Protein AF-A0A8W8MPI6-F1 (afdb_monomer)

InterPro domains:
  IPR032190 Niemann-Pick C1, N-terminal [PF16414] (25-106)

Secondary structure (DSSP, 8-state):
-------PPPPP----PPPEE---HHHHHHHHHH-GGG--STT-EES--HHHHHHHHHHTHHHHHHTTT-HHHHHHHHHHHHHHHH-TTGGGT---S-----GGGTTTS--

Mean predicted aligned error: 7.99 Å

Nearest PDB structures (foldseek):
  3gkj-assembly1_A  TM=9.099E-01  e=1.738E-06  Homo sapiens
  5jnx-assembly1_A  TM=9.035E-01  e=1.549E-05  Homo sapiens
  3qnt-assembly1_A  TM=8.821E-01  e=1.381E-04  Homo sapiens
  6w5v-assembly1_A  TM=7.858E-01  e=3.575E-05  Homo sapiens
  6v3h-assembly1_A  TM=8.558E-01  e=9.513E-04  Rattus norvegicus

Organism: Magallana gigas (NCBI:txid29159)

Sequence (111 aa):
MQSLRIHESPTQQFVGRRRRVMEDPVGMDILRTYCPDLVTGNQTKTCCDVNQLHTLQSNMGLPQQFFLRCPSCYNNFLNLYCYLTCGPHQSRFLQSNGTEVTPANKQLSKQ

Radius of gyration: 16.14 Å; Cα contacts (8 Å, |Δi|>4): 81; chains: 1; bounding box: 38×48×31 Å

Structure (mmCIF, N/CA/C/O backbone):
data_AF-A0A8W8MPI6-F1
#
_entry.id   AF-A0A8W8MPI6-F1
#
loop_
_atom_site.group_PDB
_atom_site.id
_atom_site.type_symbol
_atom_site.label_atom_id
_atom_site.label_alt_id
_atom_site.label_comp_id
_atom_site.label_asym_id
_atom_site.label_entity_id
_atom_site.label_seq_id
_atom_site.pdbx_PDB_ins_code
_atom_site.Cartn_x
_atom_site.Cartn_y
_atom_site.Cartn_z
_atom_site.occupancy
_atom_site.B_iso_or_equiv
_atom_site.auth_seq_id
_atom_site.auth_comp_id
_atom_site.auth_asym_id
_atom_site.auth_atom_id
_atom_site.pdbx_PDB_model_num
ATOM 1 N N . MET A 1 1 ? 14.489 24.369 4.850 1.00 34.81 1 MET A N 1
ATOM 2 C CA . MET A 1 1 ? 14.371 23.431 3.714 1.00 34.81 1 MET A CA 1
ATOM 3 C C . MET A 1 1 ? 14.682 22.040 4.240 1.00 34.81 1 MET A C 1
ATOM 5 O O . MET A 1 1 ? 15.841 21.748 4.495 1.00 34.81 1 MET A O 1
ATOM 9 N N . GLN A 1 2 ? 13.664 21.236 4.553 1.00 35.00 2 GLN A N 1
ATOM 10 C CA . GLN A 1 2 ? 13.889 19.859 5.000 1.00 35.00 2 GLN A CA 1
ATOM 11 C C . GLN A 1 2 ? 14.234 19.013 3.774 1.00 35.00 2 GLN A C 1
ATOM 13 O O . GLN A 1 2 ? 13.483 19.000 2.802 1.00 35.00 2 GLN A O 1
ATOM 18 N N . SER A 1 3 ? 15.401 18.372 3.811 1.00 36.53 3 SER A N 1
ATOM 19 C CA . SER A 1 3 ? 15.831 17.406 2.803 1.00 36.53 3 SER A CA 1
ATOM 20 C C . SER A 1 3 ? 14.813 16.268 2.748 1.00 36.53 3 SER A C 1
ATOM 22 O O . SER A 1 3 ? 14.618 15.560 3.740 1.00 36.53 3 SER A O 1
ATOM 24 N N . LEU A 1 4 ? 14.119 16.130 1.618 1.00 38.41 4 LEU A N 1
ATOM 25 C CA . LEU A 1 4 ? 13.206 15.022 1.383 1.00 38.41 4 LEU A CA 1
ATOM 26 C C . LEU A 1 4 ? 14.069 13.762 1.226 1.00 38.41 4 LEU A C 1
ATOM 28 O O . LEU A 1 4 ? 14.702 13.564 0.190 1.00 38.41 4 LEU A O 1
ATOM 32 N N . ARG A 1 5 ? 14.144 12.920 2.264 1.00 43.75 5 ARG A N 1
ATOM 33 C CA . ARG A 1 5 ? 14.707 11.576 2.110 1.00 43.75 5 ARG A CA 1
ATOM 34 C C . ARG A 1 5 ? 13.762 10.792 1.208 1.00 43.75 5 ARG A C 1
ATOM 36 O O . ARG A 1 5 ? 12.669 10.432 1.635 1.00 43.75 5 ARG A O 1
ATOM 43 N N . ILE A 1 6 ? 14.175 10.549 -0.034 1.00 43.53 6 ILE A N 1
ATOM 44 C CA . ILE A 1 6 ? 13.550 9.529 -0.873 1.00 43.53 6 ILE A CA 1
ATOM 45 C C . ILE A 1 6 ? 13.798 8.201 -0.151 1.00 43.53 6 ILE A C 1
ATOM 47 O O . ILE A 1 6 ? 14.917 7.694 -0.143 1.00 43.53 6 ILE A O 1
ATOM 51 N N . HIS A 1 7 ? 12.785 7.679 0.538 1.00 46.34 7 HIS A N 1
ATOM 52 C CA . HIS A 1 7 ? 12.805 6.291 0.974 1.00 46.34 7 HIS A CA 1
ATOM 53 C C . HIS A 1 7 ? 12.667 5.442 -0.289 1.00 46.34 7 HIS A C 1
ATOM 55 O O . HIS A 1 7 ? 11.578 5.328 -0.852 1.00 46.34 7 HIS A O 1
ATOM 61 N N . GLU A 1 8 ? 13.787 4.903 -0.773 1.00 48.28 8 GLU A N 1
ATOM 62 C CA . GLU A 1 8 ? 13.768 3.880 -1.813 1.00 48.28 8 GLU A CA 1
ATOM 63 C C . GLU A 1 8 ? 12.905 2.718 -1.318 1.00 48.28 8 GLU A C 1
ATOM 65 O O . GLU A 1 8 ? 13.185 2.102 -0.287 1.00 48.28 8 GLU A O 1
ATOM 70 N N . SER A 1 9 ? 11.806 2.454 -2.024 1.00 57.97 9 SER A N 1
ATOM 71 C CA . SER A 1 9 ? 11.012 1.259 -1.765 1.00 57.97 9 SER A CA 1
ATOM 72 C C . SER A 1 9 ? 11.825 0.047 -2.223 1.00 57.97 9 SER A C 1
ATOM 74 O O . SER A 1 9 ? 12.349 0.078 -3.338 1.00 57.97 9 SER A O 1
ATOM 76 N N . PRO A 1 10 ? 11.950 -1.012 -1.404 1.00 63.41 10 PRO A N 1
ATOM 77 C CA . PRO A 1 10 ? 12.693 -2.201 -1.798 1.00 63.41 10 PRO A CA 1
ATOM 78 C C . PRO A 1 10 ? 12.127 -2.770 -3.104 1.00 63.41 10 PRO A C 1
ATOM 80 O O . PRO A 1 10 ? 10.908 -2.853 -3.287 1.00 63.41 10 PRO A O 1
ATOM 83 N N . THR A 1 11 ? 13.014 -3.148 -4.027 1.00 61.66 11 THR A N 1
ATOM 84 C CA . THR A 1 11 ? 12.623 -3.744 -5.306 1.00 61.66 11 THR A CA 1
ATOM 85 C C . THR A 1 11 ? 11.814 -5.019 -5.069 1.00 61.66 11 THR A C 1
ATOM 87 O O . THR A 1 11 ? 12.180 -5.882 -4.267 1.00 61.66 11 THR A O 1
ATOM 90 N N . GLN A 1 12 ? 10.671 -5.143 -5.750 1.00 65.19 12 GLN A N 1
ATOM 91 C CA . GLN A 1 12 ? 9.819 -6.321 -5.618 1.00 65.19 12 GLN A CA 1
ATOM 92 C C . GLN A 1 12 ? 10.490 -7.525 -6.278 1.00 65.19 12 GLN A C 1
ATOM 94 O O . GLN A 1 12 ? 10.824 -7.507 -7.462 1.00 65.19 12 GLN A O 1
ATOM 99 N N . GLN A 1 13 ? 10.653 -8.606 -5.518 1.00 66.56 13 GLN A N 1
ATOM 100 C CA . GLN A 1 13 ? 11.185 -9.843 -6.067 1.00 66.56 13 GLN A CA 1
ATOM 101 C C . GLN A 1 13 ? 10.105 -10.553 -6.891 1.00 66.56 13 GLN A C 1
ATOM 103 O O . GLN A 1 13 ? 9.178 -11.155 -6.339 1.00 66.56 13 GLN A O 1
ATOM 108 N N . PHE A 1 14 ? 10.240 -10.494 -8.218 1.00 63.25 14 PHE A N 1
ATOM 109 C CA . PHE A 1 14 ? 9.361 -11.177 -9.167 1.00 63.25 14 PHE A CA 1
ATOM 110 C C . PHE A 1 14 ? 9.552 -12.690 -9.085 1.00 63.25 14 PHE A C 1
ATOM 112 O O . PHE A 1 14 ? 10.328 -13.302 -9.812 1.00 63.25 14 PHE A O 1
ATOM 119 N N . VAL A 1 15 ? 8.809 -13.310 -8.182 1.00 64.81 15 VAL A N 1
ATOM 120 C CA . VAL A 1 15 ? 8.562 -14.745 -8.204 1.00 64.81 15 VAL A CA 1
ATOM 121 C C . VAL A 1 15 ? 7.137 -14.874 -8.717 1.00 64.81 15 VAL A C 1
ATOM 123 O O . VAL A 1 15 ? 6.244 -14.298 -8.100 1.00 64.81 15 VAL A O 1
ATOM 126 N N . GLY A 1 16 ? 6.911 -15.577 -9.831 1.00 66.00 16 GLY A N 1
ATOM 127 C CA . GLY A 1 16 ? 5.583 -15.815 -10.422 1.00 66.00 16 GLY A CA 1
ATOM 128 C C . GLY A 1 16 ? 4.675 -16.663 -9.523 1.00 66.00 16 GLY A C 1
ATOM 129 O O . GLY A 1 16 ? 4.264 -17.764 -9.883 1.00 66.00 16 GLY A O 1
ATOM 130 N N . ARG A 1 17 ? 4.415 -16.192 -8.302 1.00 71.19 17 ARG A N 1
ATOM 131 C CA . ARG A 1 17 ? 3.672 -16.899 -7.269 1.00 71.19 17 ARG A CA 1
ATOM 132 C C . ARG A 1 17 ? 2.187 -16.761 -7.555 1.00 71.19 17 ARG A C 1
ATOM 134 O O . ARG A 1 17 ? 1.692 -15.710 -7.952 1.00 71.19 17 ARG A O 1
ATOM 141 N N . ARG A 1 18 ? 1.458 -17.845 -7.302 1.00 84.44 18 ARG A N 1
ATOM 142 C CA . ARG A 1 18 ? -0.003 -17.808 -7.276 1.00 84.44 18 ARG A CA 1
ATOM 143 C C . ARG A 1 18 ? -0.470 -16.973 -6.085 1.00 84.44 18 ARG A C 1
ATOM 145 O O . ARG A 1 18 ? 0.183 -16.971 -5.041 1.00 84.44 18 ARG A O 1
ATOM 152 N N . ARG A 1 19 ? -1.643 -16.351 -6.233 1.00 92.31 19 ARG A N 1
ATOM 153 C CA . ARG A 1 19 ? -2.401 -15.776 -5.115 1.00 92.31 19 ARG A CA 1
ATOM 154 C C . ARG A 1 19 ? -2.545 -16.793 -3.978 1.00 92.31 19 ARG A C 1
ATOM 156 O O . ARG A 1 19 ? -2.833 -17.965 -4.241 1.00 92.31 19 ARG A O 1
ATOM 163 N N . ARG A 1 20 ? -2.383 -16.349 -2.737 1.00 93.44 20 ARG A N 1
ATOM 164 C CA . ARG A 1 20 ? -2.505 -17.168 -1.520 1.00 93.44 20 ARG A CA 1
ATOM 165 C C . ARG A 1 20 ? -3.485 -16.535 -0.551 1.00 93.44 20 ARG A C 1
ATOM 167 O O . ARG A 1 20 ? -3.791 -15.358 -0.685 1.00 93.44 20 ARG A O 1
ATOM 174 N N . VAL A 1 21 ? -3.994 -17.323 0.388 1.00 96.56 21 VAL A N 1
ATOM 175 C CA . VAL A 1 21 ? -4.791 -16.784 1.494 1.00 96.56 21 VAL A CA 1
ATOM 176 C C . VAL A 1 21 ? -3.865 -15.971 2.401 1.00 96.56 21 VAL A C 1
ATOM 178 O O . VAL A 1 21 ? -2.752 -16.412 2.681 1.00 96.56 21 VAL A O 1
ATOM 181 N N . MET A 1 22 ? -4.297 -14.781 2.815 1.00 95.69 22 MET A N 1
ATOM 182 C CA . MET A 1 22 ? -3.592 -14.002 3.831 1.00 95.69 22 MET A CA 1
ATOM 183 C C . MET A 1 22 ? -3.891 -14.609 5.205 1.00 95.69 22 MET A C 1
ATOM 185 O O . MET A 1 22 ? -4.933 -14.346 5.797 1.00 95.69 22 MET A O 1
ATOM 189 N N . GLU A 1 23 ? -2.991 -15.471 5.669 1.00 95.50 23 GLU A N 1
ATOM 190 C CA . GLU A 1 23 ? -3.100 -16.153 6.968 1.00 95.50 23 GLU A CA 1
ATOM 191 C C . GLU A 1 23 ? -2.552 -15.306 8.119 1.00 95.50 23 GLU A C 1
ATOM 193 O O . GLU A 1 23 ? -2.947 -15.491 9.268 1.00 95.50 23 GLU A O 1
ATOM 198 N N . ASP A 1 24 ? -1.651 -14.370 7.814 1.00 96.19 24 ASP A N 1
ATOM 199 C CA . ASP A 1 24 ? -1.006 -13.544 8.822 1.00 96.19 24 ASP A CA 1
ATOM 200 C C . ASP A 1 24 ? -2.005 -12.541 9.439 1.00 96.19 24 ASP A C 1
ATOM 202 O O . ASP A 1 24 ? -2.615 -11.748 8.705 1.00 96.19 24 ASP A O 1
ATOM 206 N N . PRO A 1 25 ? -2.179 -12.537 10.775 1.00 96.19 25 PRO A N 1
ATOM 207 C CA . PRO A 1 25 ? -3.112 -11.636 11.446 1.00 96.19 25 PRO A CA 1
ATOM 208 C C . PRO A 1 25 ? -2.782 -10.153 11.251 1.00 96.19 25 PRO A C 1
ATOM 210 O O . PRO A 1 25 ? -3.698 -9.348 11.086 1.00 96.19 25 PRO A O 1
ATOM 213 N N . VAL A 1 26 ? -1.494 -9.798 11.239 1.00 96.88 26 VAL A N 1
ATOM 214 C CA . VAL A 1 26 ? -1.017 -8.425 11.024 1.00 96.88 26 VAL A CA 1
ATOM 215 C C . VAL A 1 26 ? -1.292 -8.011 9.583 1.00 96.88 26 VAL A C 1
ATOM 217 O O . VAL A 1 26 ? -1.840 -6.938 9.339 1.00 96.88 26 VAL A O 1
ATOM 220 N N . GLY A 1 27 ? -1.004 -8.891 8.620 1.00 96.94 27 GLY A N 1
ATOM 221 C CA . GLY A 1 27 ? -1.343 -8.657 7.215 1.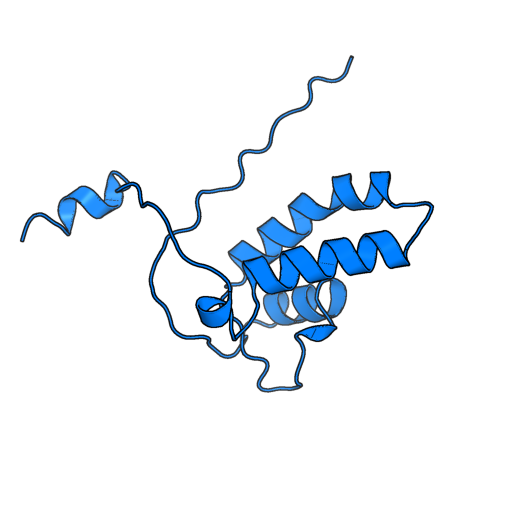00 96.94 27 GLY A CA 1
ATOM 222 C C . GLY A 1 27 ? -2.843 -8.427 7.001 1.00 96.94 27 GLY A C 1
ATOM 223 O O . GLY A 1 27 ? -3.243 -7.499 6.294 1.00 96.94 27 GLY A O 1
ATOM 224 N N . MET A 1 28 ? -3.689 -9.225 7.656 1.00 97.38 28 MET A N 1
ATOM 225 C CA . MET A 1 28 ? -5.143 -9.046 7.609 1.00 97.38 28 MET A CA 1
ATOM 226 C C . MET A 1 28 ? -5.613 -7.734 8.248 1.00 97.38 28 MET A C 1
ATOM 228 O O . MET A 1 28 ? -6.572 -7.142 7.755 1.00 97.38 28 MET A O 1
ATOM 232 N N . ASP A 1 29 ? -4.976 -7.269 9.322 1.00 97.50 29 ASP A N 1
ATOM 233 C CA . ASP A 1 29 ? -5.307 -5.988 9.959 1.00 97.50 29 ASP A CA 1
ATOM 234 C C . ASP A 1 29 ? -4.989 -4.789 9.049 1.00 97.50 29 ASP A C 1
ATOM 236 O O . ASP A 1 29 ? -5.833 -3.913 8.826 1.00 97.50 29 ASP A O 1
ATOM 240 N N . ILE A 1 30 ? -3.818 -4.814 8.405 1.00 97.62 30 ILE A N 1
ATOM 241 C CA . ILE A 1 30 ? -3.430 -3.792 7.425 1.00 97.62 30 ILE A CA 1
ATOM 242 C C . ILE A 1 30 ? -4.390 -3.802 6.230 1.00 97.62 30 ILE A C 1
ATOM 244 O O . ILE A 1 30 ? -4.835 -2.738 5.801 1.00 97.62 30 ILE A O 1
ATOM 248 N N . LEU A 1 31 ? -4.764 -4.981 5.714 1.00 97.50 31 LEU A N 1
ATOM 249 C CA . LEU A 1 31 ? -5.735 -5.095 4.619 1.00 97.50 31 LEU A CA 1
ATOM 250 C C . LEU A 1 31 ? -7.095 -4.503 4.987 1.00 97.50 31 LEU A C 1
ATOM 252 O O . LEU A 1 31 ? -7.652 -3.755 4.191 1.00 97.50 31 LEU A O 1
ATOM 256 N N . ARG A 1 32 ? -7.624 -4.796 6.180 1.00 97.06 32 ARG A N 1
ATOM 257 C CA . ARG A 1 32 ? -8.905 -4.223 6.628 1.00 97.06 32 ARG A CA 1
ATOM 258 C C . ARG A 1 32 ? -8.855 -2.701 6.719 1.00 97.06 32 ARG A C 1
ATOM 260 O O . ARG A 1 32 ? -9.853 -2.051 6.429 1.00 97.06 32 ARG A O 1
ATOM 267 N N . THR A 1 33 ? -7.705 -2.154 7.098 1.00 96.50 33 THR A N 1
ATOM 268 C CA . THR A 1 33 ? -7.524 -0.712 7.286 1.00 96.50 33 THR A CA 1
ATOM 269 C C . THR A 1 33 ? -7.306 0.030 5.965 1.00 96.50 33 THR A C 1
ATOM 271 O O . THR A 1 33 ? -7.924 1.066 5.737 1.00 96.50 33 THR A O 1
ATOM 274 N N . TYR A 1 34 ? -6.435 -0.481 5.090 1.00 96.88 34 TYR A N 1
ATOM 275 C CA . TYR A 1 34 ? -5.988 0.232 3.884 1.00 96.88 34 TYR A CA 1
ATOM 276 C C . TYR A 1 34 ? -6.613 -0.279 2.584 1.00 96.88 34 TYR A C 1
ATOM 278 O O . TYR A 1 34 ? -6.731 0.492 1.635 1.00 96.88 34 TYR A O 1
ATOM 286 N N . CYS A 1 35 ? -7.006 -1.553 2.523 1.00 97.94 35 CYS A N 1
ATOM 287 C CA . CYS A 1 35 ? -7.507 -2.216 1.315 1.00 97.94 35 CYS A CA 1
ATOM 288 C C . CYS A 1 35 ? -8.808 -3.007 1.571 1.00 97.94 35 CYS A C 1
ATOM 290 O O . CYS A 1 35 ? -8.866 -4.201 1.243 1.00 97.94 35 CYS A O 1
ATOM 292 N N . PRO A 1 36 ? -9.856 -2.391 2.153 1.00 96.62 36 PRO A N 1
ATOM 293 C CA . PRO A 1 36 ? -11.068 -3.104 2.561 1.00 96.62 36 PRO A CA 1
ATOM 294 C C . PRO A 1 36 ? -11.766 -3.819 1.394 1.00 96.62 36 PRO A C 1
ATOM 296 O O . PRO A 1 36 ? -12.286 -4.916 1.582 1.00 96.62 36 PRO A O 1
ATOM 299 N N . ASP A 1 37 ? -11.686 -3.272 0.178 1.00 95.81 37 ASP A N 1
ATOM 300 C CA . ASP A 1 37 ? -12.296 -3.846 -1.032 1.00 95.81 37 ASP A CA 1
ATOM 301 C C . ASP A 1 37 ? -11.709 -5.211 -1.436 1.00 95.81 37 ASP A C 1
ATOM 303 O O . ASP A 1 37 ? -12.322 -5.956 -2.201 1.00 95.81 37 ASP A O 1
ATOM 307 N N . LEU A 1 38 ? -10.519 -5.561 -0.937 1.00 96.75 38 LEU A N 1
ATOM 308 C CA . LEU A 1 38 ? -9.897 -6.864 -1.187 1.00 96.75 38 LEU A CA 1
ATOM 309 C C . LEU A 1 38 ? -10.296 -7.925 -0.150 1.00 96.75 38 LEU A C 1
ATOM 311 O O . LEU A 1 38 ? -10.048 -9.113 -0.374 1.00 96.75 38 LEU A O 1
ATOM 315 N N . VAL A 1 39 ? -10.908 -7.533 0.972 1.00 97.00 39 VAL A N 1
ATOM 316 C CA . VAL A 1 39 ? -11.256 -8.442 2.069 1.00 97.00 39 VAL A CA 1
ATOM 317 C C . VAL A 1 39 ? -12.539 -9.200 1.732 1.00 97.00 39 VAL A C 1
ATOM 319 O O . VAL A 1 39 ? -13.635 -8.654 1.719 1.00 97.00 39 VAL A O 1
ATOM 322 N N . THR A 1 40 ? -12.408 -10.506 1.503 1.00 94.31 40 THR A N 1
ATOM 323 C CA . THR A 1 40 ? -13.503 -11.415 1.105 1.00 94.31 40 THR A CA 1
ATOM 324 C C . THR A 1 40 ? -13.824 -12.433 2.207 1.00 94.31 40 THR A C 1
ATOM 326 O O . THR A 1 40 ? -14.193 -13.578 1.950 1.00 94.31 40 THR A O 1
ATOM 329 N N . GLY A 1 41 ? -13.666 -12.015 3.466 1.00 89.88 41 GLY A N 1
ATOM 330 C CA . GLY A 1 41 ? -13.857 -12.851 4.653 1.00 89.88 41 GLY A CA 1
ATOM 331 C C . GLY A 1 41 ? -12.619 -13.676 5.018 1.00 89.88 41 GLY A C 1
ATOM 332 O O . GLY A 1 41 ? -11.482 -13.283 4.748 1.00 89.88 41 GLY A O 1
ATOM 333 N N . ASN A 1 42 ? -12.842 -14.836 5.641 1.00 84.06 42 ASN A N 1
ATOM 334 C CA . ASN A 1 42 ? -11.785 -15.663 6.247 1.00 84.06 42 ASN A CA 1
ATOM 335 C C . ASN A 1 42 ? -10.813 -16.291 5.232 1.00 84.06 42 ASN A C 1
ATOM 337 O O . ASN A 1 42 ? -9.758 -16.777 5.617 1.00 84.06 42 ASN A O 1
ATOM 341 N N . GLN A 1 43 ? -11.154 -16.291 3.941 1.00 93.00 43 GLN A N 1
ATOM 342 C CA . GLN A 1 43 ? -10.323 -16.840 2.864 1.00 93.00 43 GLN A CA 1
ATOM 343 C C . GLN A 1 43 ? -9.886 -15.756 1.873 1.00 93.00 43 GLN A C 1
ATOM 345 O O . GLN A 1 43 ? -9.843 -15.985 0.663 1.00 93.00 43 GLN A O 1
ATOM 350 N N . THR A 1 44 ? -9.566 -14.568 2.390 1.00 96.38 44 THR A N 1
ATOM 351 C CA . THR A 1 44 ? -9.081 -13.443 1.583 1.00 96.38 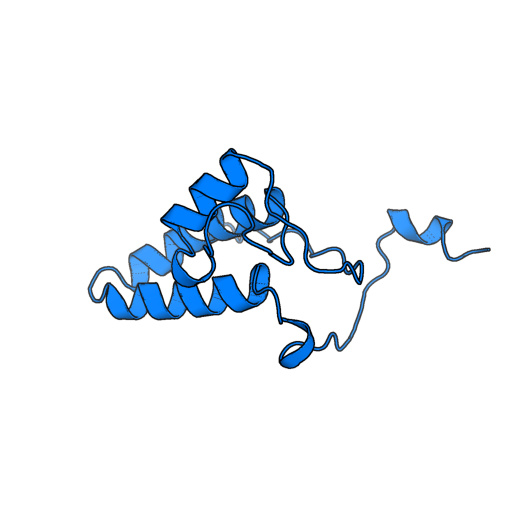44 THR A CA 1
ATOM 352 C C . THR A 1 44 ? -7.796 -13.827 0.855 1.00 96.38 44 THR A C 1
ATOM 354 O O . THR A 1 44 ? -6.777 -14.101 1.486 1.00 96.38 44 THR A O 1
ATOM 357 N N . LYS A 1 45 ? -7.846 -13.872 -0.484 1.00 96.56 45 LYS A N 1
ATOM 358 C CA . LYS A 1 45 ? -6.695 -14.218 -1.331 1.00 96.56 45 LYS A CA 1
ATOM 359 C C . LYS A 1 45 ? -6.002 -12.966 -1.850 1.00 96.56 45 LYS A C 1
ATOM 361 O O . LYS A 1 45 ? -6.657 -12.112 -2.438 1.00 96.56 45 LYS A O 1
ATOM 366 N N . THR A 1 46 ? -4.681 -12.914 -1.734 1.00 95.50 46 THR A N 1
ATOM 367 C CA . THR A 1 46 ? -3.849 -11.799 -2.199 1.00 95.50 46 THR A CA 1
ATOM 368 C C . THR A 1 46 ? -2.633 -12.301 -2.975 1.00 95.50 46 THR A C 1
ATOM 370 O O . THR A 1 46 ? -2.237 -13.467 -2.880 1.00 95.50 46 THR A O 1
ATOM 373 N N . CYS A 1 47 ? -2.038 -11.416 -3.771 1.00 94.25 47 CYS A N 1
ATOM 374 C CA . CYS A 1 47 ? -0.736 -11.639 -4.407 1.00 94.25 47 CYS A CA 1
ATOM 375 C C . CYS A 1 47 ? 0.438 -11.060 -3.598 1.00 94.25 47 CYS A C 1
ATOM 377 O O . CYS A 1 47 ? 1.583 -11.229 -4.010 1.00 94.25 47 CYS A O 1
ATOM 379 N N . CYS A 1 48 ? 0.162 -10.414 -2.462 1.00 93.62 48 CYS A N 1
ATOM 380 C CA . CYS A 1 48 ? 1.167 -9.770 -1.622 1.00 93.62 48 CYS A CA 1
ATOM 381 C C . CYS A 1 48 ? 1.420 -10.524 -0.314 1.00 93.62 48 CYS A C 1
ATOM 383 O O . CYS A 1 48 ? 0.535 -11.223 0.187 1.00 93.62 48 CYS A O 1
ATOM 385 N N . ASP A 1 49 ? 2.613 -10.350 0.249 1.00 93.06 49 ASP A N 1
ATOM 386 C CA . ASP A 1 49 ? 2.926 -10.729 1.628 1.00 93.06 49 ASP A CA 1
ATOM 387 C C . ASP A 1 49 ? 2.839 -9.537 2.601 1.00 93.06 49 ASP A C 1
ATOM 389 O O . ASP A 1 49 ? 2.567 -8.395 2.219 1.00 93.06 49 ASP A O 1
ATOM 393 N N . VAL A 1 50 ? 3.045 -9.821 3.887 1.00 95.56 50 VAL A N 1
ATOM 394 C CA . VAL A 1 50 ? 2.939 -8.842 4.978 1.00 95.56 50 VAL A CA 1
ATOM 395 C C . VAL A 1 50 ? 3.982 -7.728 4.851 1.00 95.56 50 VAL A C 1
ATOM 397 O O . VAL A 1 50 ? 3.687 -6.574 5.151 1.00 95.56 50 VAL A O 1
ATOM 400 N N . ASN A 1 51 ? 5.177 -8.022 4.333 1.00 93.81 51 ASN A N 1
ATOM 401 C CA . ASN A 1 51 ? 6.222 -7.010 4.148 1.00 93.81 51 ASN A CA 1
ATOM 402 C C . ASN A 1 51 ? 5.839 -6.012 3.048 1.00 93.81 51 ASN A C 1
ATOM 404 O O . ASN A 1 51 ? 6.052 -4.804 3.187 1.00 93.81 51 ASN A O 1
ATOM 408 N N . GLN A 1 52 ? 5.233 -6.502 1.963 1.00 93.88 52 GLN A N 1
ATOM 409 C CA . GLN A 1 52 ? 4.684 -5.640 0.917 1.00 93.88 52 GLN A CA 1
ATOM 410 C C . GLN A 1 52 ? 3.536 -4.770 1.445 1.00 93.88 52 GLN A C 1
ATOM 412 O O . GLN A 1 52 ? 3.454 -3.598 1.081 1.00 93.88 52 GLN A O 1
ATOM 417 N N . LEU A 1 53 ? 2.694 -5.299 2.339 1.00 96.06 53 LEU A N 1
ATOM 418 C CA . LEU A 1 53 ? 1.641 -4.527 3.008 1.00 96.06 53 LEU A CA 1
ATOM 419 C C . LEU A 1 53 ? 2.191 -3.452 3.950 1.00 96.06 53 LEU A C 1
ATOM 421 O O . LEU A 1 53 ? 1.705 -2.325 3.916 1.00 96.06 53 LEU A O 1
ATOM 425 N N . HIS A 1 54 ? 3.228 -3.745 4.734 1.00 96.44 54 HIS A N 1
ATOM 426 C CA . HIS A 1 54 ? 3.893 -2.727 5.554 1.00 96.44 54 HIS A CA 1
ATOM 427 C C . HIS A 1 54 ? 4.513 -1.618 4.704 1.00 96.44 54 HIS A C 1
ATOM 429 O O . HIS A 1 54 ? 4.407 -0.443 5.048 1.00 96.44 54 HIS A O 1
ATOM 435 N N . THR A 1 55 ? 5.114 -1.982 3.570 1.00 95.94 55 THR A N 1
ATOM 436 C CA . THR A 1 55 ? 5.678 -1.011 2.625 1.00 95.94 55 THR A CA 1
ATOM 437 C C . THR A 1 55 ? 4.577 -0.146 2.009 1.00 95.94 55 THR A C 1
ATOM 439 O O . THR A 1 55 ? 4.723 1.071 1.901 1.00 95.94 55 THR A O 1
ATOM 442 N N . LEU A 1 56 ? 3.444 -0.752 1.639 1.00 95.69 56 LEU A N 1
ATOM 443 C CA . LEU A 1 56 ? 2.266 -0.016 1.187 1.00 95.69 56 LEU A CA 1
ATOM 444 C C . LEU A 1 56 ? 1.813 0.974 2.269 1.00 95.69 56 LEU A C 1
ATOM 446 O O . LEU A 1 56 ? 1.727 2.166 1.997 1.00 95.69 56 LEU A O 1
ATOM 450 N N . GLN A 1 57 ? 1.609 0.505 3.501 1.00 96.12 57 GLN A N 1
ATOM 451 C CA . GLN A 1 57 ? 1.203 1.326 4.641 1.00 96.12 57 GLN A CA 1
ATOM 452 C C . GLN A 1 57 ? 2.151 2.514 4.874 1.00 96.12 57 GLN A C 1
ATOM 454 O O . GLN A 1 57 ? 1.686 3.649 4.992 1.00 96.12 57 GLN A O 1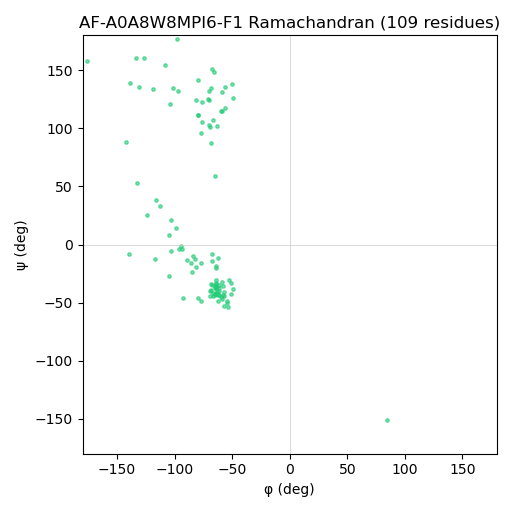
ATOM 459 N N . SER A 1 58 ? 3.470 2.286 4.903 1.00 95.31 58 SER A N 1
ATOM 460 C CA . SER A 1 58 ? 4.454 3.350 5.139 1.00 95.31 58 SER A CA 1
ATOM 461 C C . SER A 1 58 ? 4.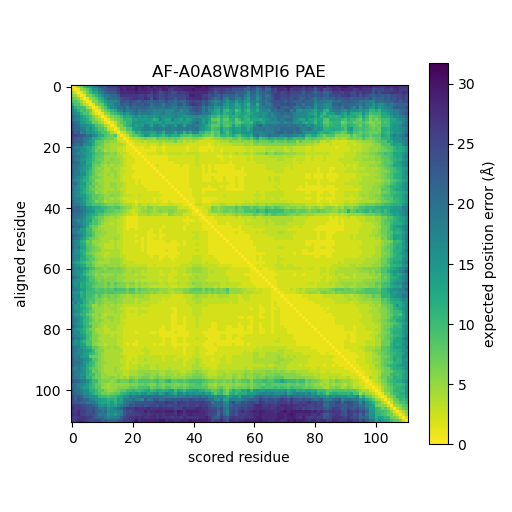461 4.397 4.027 1.00 95.31 58 SER A C 1
ATOM 463 O O . SER A 1 58 ? 4.648 5.585 4.291 1.00 95.31 58 SER A O 1
ATOM 465 N N . ASN A 1 59 ? 4.216 3.975 2.785 1.00 94.25 59 ASN A N 1
ATOM 466 C CA . ASN A 1 59 ? 4.214 4.862 1.626 1.00 94.25 59 ASN A CA 1
ATOM 467 C C . ASN A 1 59 ? 2.946 5.720 1.519 1.00 94.25 59 ASN A C 1
ATOM 469 O O . ASN A 1 59 ? 2.958 6.723 0.807 1.00 94.25 59 ASN A O 1
ATOM 473 N N . MET A 1 60 ? 1.867 5.381 2.232 1.00 94.88 60 MET A N 1
ATOM 474 C CA . MET A 1 60 ? 0.592 6.102 2.134 1.00 94.88 60 MET A CA 1
ATOM 475 C C . MET A 1 60 ? 0.495 7.353 3.015 1.00 94.88 60 MET A C 1
ATOM 477 O O . MET A 1 60 ? -0.390 8.178 2.793 1.00 94.88 60 MET A O 1
ATOM 481 N N . GLY A 1 61 ? 1.444 7.580 3.930 1.00 93.00 61 GLY A N 1
ATOM 482 C CA . GLY A 1 61 ? 1.431 8.759 4.806 1.00 93.00 61 GLY A CA 1
ATOM 483 C C . GLY A 1 61 ? 1.573 10.100 4.072 1.00 93.00 61 GLY A C 1
ATOM 484 O O . GLY A 1 61 ? 0.938 11.085 4.451 1.00 93.00 61 GLY A O 1
ATOM 485 N N . LEU A 1 62 ? 2.380 10.161 3.007 1.00 93.75 62 LEU A N 1
ATOM 486 C CA . LEU A 1 62 ? 2.529 11.379 2.203 1.00 93.75 62 LEU A CA 1
ATOM 487 C C . LEU A 1 62 ? 1.328 11.598 1.255 1.00 93.75 62 LEU A C 1
ATOM 489 O O . LEU A 1 62 ? 0.758 12.689 1.288 1.00 93.75 62 LEU A O 1
ATOM 493 N N . PRO A 1 63 ? 0.870 10.601 0.467 1.00 94.88 63 PRO A N 1
ATOM 494 C CA . PRO A 1 63 ? -0.375 10.706 -0.296 1.00 94.88 63 PRO A CA 1
ATOM 495 C C . PRO A 1 63 ? -1.572 11.146 0.553 1.00 94.88 63 PRO A C 1
ATOM 497 O O . PRO A 1 63 ? -2.324 12.025 0.137 1.00 94.88 63 PRO A O 1
ATOM 500 N N . GLN A 1 64 ? -1.717 10.612 1.769 1.00 94.19 64 GLN A N 1
ATOM 501 C CA . GLN A 1 64 ? -2.795 11.005 2.675 1.00 94.19 64 GLN A CA 1
ATOM 502 C C . GLN A 1 64 ? -2.789 12.511 2.971 1.00 94.19 64 GLN A C 1
ATOM 504 O O . GLN A 1 64 ? -3.850 13.134 2.968 1.00 94.19 64 GLN A O 1
ATOM 509 N N . GLN A 1 65 ? -1.610 13.115 3.162 1.00 95.19 65 GLN A N 1
ATOM 510 C CA . GLN A 1 65 ? -1.470 14.559 3.389 1.00 95.19 65 GLN A CA 1
ATOM 511 C C . GLN A 1 65 ? -1.907 15.390 2.174 1.00 95.19 65 GLN A C 1
ATOM 513 O O . GLN A 1 65 ? -2.545 16.431 2.333 1.00 95.19 65 GLN A O 1
ATOM 518 N N . PHE A 1 66 ? -1.621 14.924 0.956 1.00 94.50 66 PHE A N 1
ATOM 519 C CA . PHE A 1 66 ? -2.053 15.605 -0.268 1.00 94.50 66 PHE A CA 1
ATOM 520 C C . PHE A 1 66 ? -3.570 15.548 -0.473 1.00 94.50 66 PHE A C 1
ATOM 522 O O . PHE A 1 66 ? -4.167 16.510 -0.960 1.00 94.50 66 PHE A O 1
ATOM 529 N N . PHE A 1 67 ? -4.207 14.451 -0.066 1.00 95.94 67 PHE A N 1
ATOM 530 C CA . PHE A 1 67 ? -5.640 14.231 -0.251 1.00 95.94 67 PHE A CA 1
ATOM 531 C C . PHE A 1 67 ? -6.496 14.544 0.991 1.00 95.94 67 PHE A C 1
ATOM 533 O O . PHE A 1 67 ? -7.681 14.215 0.997 1.00 95.94 67 PHE A O 1
ATOM 540 N N . LEU A 1 68 ? -5.967 15.247 2.007 1.00 93.75 68 LEU A N 1
ATOM 541 C CA . LEU A 1 68 ? -6.698 15.578 3.250 1.00 93.75 68 LEU A CA 1
ATOM 542 C C . LEU A 1 68 ? -8.070 16.224 3.014 1.00 93.75 68 LEU A C 1
ATOM 544 O O . LEU A 1 68 ? -9.000 16.021 3.787 1.00 93.75 68 LEU A O 1
ATOM 548 N N . ARG A 1 69 ? -8.197 17.015 1.945 1.00 95.81 69 ARG A N 1
ATOM 549 C CA . ARG A 1 69 ? -9.431 17.738 1.606 1.00 95.81 69 ARG A CA 1
ATOM 550 C C . ARG A 1 69 ? -10.470 16.883 0.870 1.00 95.81 69 ARG A C 1
ATOM 552 O O . ARG A 1 69 ? -11.602 17.327 0.726 1.00 95.81 69 ARG A O 1
ATOM 559 N N . CYS A 1 70 ? -10.102 15.697 0.384 1.00 97.06 70 CYS A N 1
ATOM 560 C CA . CYS A 1 70 ? -10.979 14.807 -0.379 1.00 97.06 70 CYS A CA 1
ATOM 561 C C . CYS A 1 70 ? -10.715 13.334 -0.006 1.00 97.06 70 CYS A C 1
ATOM 563 O O . CYS A 1 70 ? -9.931 12.657 -0.681 1.00 97.06 70 CYS A O 1
ATOM 565 N N . PRO A 1 71 ? -11.400 12.800 1.022 1.00 94.75 71 PRO A N 1
ATOM 566 C CA . PRO A 1 71 ? -11.242 11.406 1.443 1.00 94.75 71 PRO A CA 1
ATOM 567 C C . PRO A 1 71 ? -11.537 10.394 0.328 1.00 94.75 71 PRO A C 1
ATOM 569 O O . PRO A 1 71 ? -10.840 9.395 0.198 1.00 94.75 71 PRO A O 1
ATOM 572 N N . SER A 1 72 ? -12.511 10.672 -0.543 1.00 96.75 72 SER A N 1
ATOM 573 C CA . SER A 1 72 ? -12.828 9.801 -1.683 1.00 96.75 72 SER A CA 1
ATOM 574 C C . SER A 1 72 ? -11.681 9.713 -2.693 1.00 96.75 72 SER A C 1
ATOM 576 O O . SER A 1 72 ? -11.411 8.647 -3.238 1.00 96.75 72 SER A O 1
ATOM 578 N N . CYS A 1 73 ? -10.975 10.824 -2.923 1.00 96.94 73 CYS A N 1
ATOM 579 C CA . CYS A 1 73 ? -9.814 10.867 -3.806 1.00 96.94 73 CYS A CA 1
ATOM 580 C C . CYS A 1 73 ? -8.678 10.008 -3.237 1.00 96.94 73 CYS A C 1
ATOM 582 O O . CYS A 1 73 ? -8.072 9.223 -3.966 1.00 96.94 73 CYS A O 1
ATOM 584 N N . TYR A 1 74 ? -8.448 10.109 -1.923 1.00 96.75 74 TYR A N 1
ATOM 585 C CA . TYR A 1 74 ? -7.496 9.254 -1.222 1.00 96.75 74 TYR A CA 1
ATOM 586 C C . TYR A 1 74 ? -7.889 7.775 -1.301 1.00 96.75 74 TYR A C 1
ATOM 588 O O . TYR A 1 74 ? -7.040 6.949 -1.609 1.00 96.75 74 TYR A O 1
ATOM 596 N N . ASN A 1 75 ? -9.167 7.440 -1.110 1.00 96.75 75 ASN A N 1
ATOM 597 C CA . ASN A 1 75 ? -9.646 6.058 -1.199 1.00 96.75 75 ASN A CA 1
ATOM 598 C C . ASN A 1 75 ? -9.467 5.472 -2.605 1.00 96.75 75 ASN A C 1
ATOM 600 O O . ASN A 1 75 ? -9.022 4.339 -2.740 1.00 96.75 75 ASN A O 1
ATOM 604 N N . ASN A 1 76 ? -9.736 6.244 -3.662 1.00 96.75 76 ASN A N 1
ATOM 605 C CA . ASN A 1 76 ? -9.480 5.802 -5.036 1.00 96.75 76 ASN A CA 1
ATOM 606 C C . ASN A 1 76 ? -7.985 5.574 -5.294 1.00 96.75 76 ASN A C 1
ATOM 608 O O . ASN A 1 76 ? -7.607 4.590 -5.931 1.00 96.75 76 ASN A O 1
ATOM 612 N N . PHE A 1 77 ? -7.134 6.470 -4.783 1.00 97.31 77 PHE A N 1
ATOM 613 C CA . PHE A 1 77 ? -5.684 6.326 -4.863 1.00 97.31 77 PHE A CA 1
ATOM 614 C C . PHE A 1 77 ? -5.212 5.076 -4.109 1.00 97.31 77 PHE A C 1
ATOM 616 O O . PHE A 1 77 ? -4.502 4.253 -4.678 1.00 97.31 77 PHE A O 1
ATOM 623 N N . LEU A 1 78 ? -5.664 4.883 -2.868 1.00 97.06 78 LEU A N 1
ATOM 624 C CA . LEU A 1 78 ? -5.396 3.680 -2.084 1.00 97.06 78 LEU A CA 1
ATOM 625 C C . LEU A 1 78 ? -5.822 2.424 -2.832 1.00 97.06 78 LEU A C 1
ATOM 627 O O . LEU A 1 78 ? -5.008 1.523 -3.006 1.00 97.06 78 LEU A O 1
ATOM 631 N N . ASN A 1 79 ? -7.052 2.390 -3.341 1.00 97.31 79 ASN A N 1
ATOM 632 C CA . ASN A 1 79 ? -7.580 1.251 -4.077 1.00 97.31 79 ASN A CA 1
ATOM 633 C C . ASN A 1 79 ? -6.716 0.905 -5.290 1.00 97.31 79 ASN A C 1
ATOM 635 O O . ASN A 1 79 ? -6.387 -0.266 -5.481 1.00 97.31 79 ASN A O 1
ATOM 639 N N . LEU A 1 80 ? -6.278 1.898 -6.068 1.00 97.44 80 LEU A N 1
ATOM 640 C CA . LEU A 1 80 ? -5.348 1.669 -7.173 1.00 97.44 80 LEU A CA 1
ATOM 641 C C . LEU A 1 80 ? -4.093 0.924 -6.691 1.00 97.44 80 LEU A C 1
ATOM 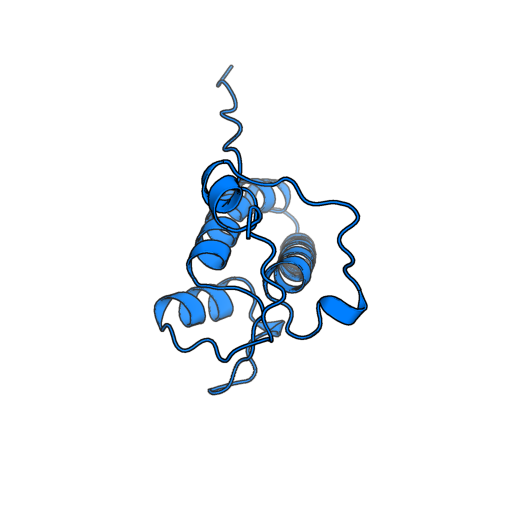643 O O . LEU A 1 80 ? -3.774 -0.142 -7.218 1.00 97.44 80 LEU A O 1
ATOM 647 N N . TYR A 1 81 ? -3.415 1.429 -5.659 1.00 97.38 81 TYR A N 1
ATOM 648 C CA . TYR A 1 81 ? -2.205 0.786 -5.139 1.00 97.38 81 TYR A CA 1
ATOM 649 C C . TYR A 1 81 ? -2.486 -0.573 -4.483 1.00 97.38 81 TYR A C 1
ATOM 651 O O . TYR A 1 81 ? -1.710 -1.507 -4.669 1.00 97.38 81 TYR A O 1
ATOM 659 N N . CYS A 1 82 ? -3.623 -0.747 -3.812 1.00 98.00 82 CYS A N 1
ATOM 660 C CA . CYS A 1 82 ? -4.061 -2.034 -3.279 1.00 98.00 82 CYS A CA 1
ATOM 661 C C . CYS A 1 82 ? -4.203 -3.087 -4.387 1.00 98.00 82 CYS A C 1
ATOM 663 O O . CYS A 1 82 ? -3.692 -4.199 -4.245 1.00 98.00 82 CYS A O 1
ATOM 665 N N . TYR A 1 83 ? -4.840 -2.763 -5.516 1.00 97.25 83 TYR A N 1
ATOM 666 C CA . TYR A 1 83 ? -4.960 -3.702 -6.636 1.00 97.25 83 TYR A CA 1
ATOM 667 C C . TYR A 1 83 ? -3.610 -3.966 -7.314 1.00 97.25 83 TYR A C 1
ATOM 669 O O . TYR A 1 83 ? -3.306 -5.123 -7.625 1.00 97.25 83 TYR A O 1
ATOM 677 N N . LEU A 1 84 ? -2.766 -2.942 -7.464 1.00 95.06 84 LEU A N 1
ATOM 678 C CA . LEU A 1 84 ? -1.414 -3.087 -8.012 1.00 95.06 84 LEU A CA 1
ATOM 679 C C . LEU A 1 84 ? -0.496 -3.948 -7.133 1.00 95.06 84 LEU A C 1
ATOM 681 O O . LEU A 1 84 ? 0.319 -4.692 -7.665 1.00 95.06 84 LEU A O 1
ATOM 685 N N . THR A 1 85 ? -0.625 -3.873 -5.806 1.00 94.75 85 THR A N 1
ATOM 686 C CA . THR A 1 85 ? 0.244 -4.594 -4.860 1.00 94.75 85 THR A CA 1
ATOM 687 C C . THR A 1 85 ? -0.326 -5.945 -4.446 1.00 94.75 85 THR A C 1
ATOM 689 O O . THR A 1 85 ? 0.380 -6.947 -4.508 1.00 94.75 85 THR A O 1
ATOM 692 N N . CYS A 1 86 ? -1.610 -6.017 -4.098 1.00 96.25 86 CYS A N 1
ATOM 693 C CA . CYS A 1 86 ? -2.226 -7.191 -3.476 1.00 96.25 86 CYS A CA 1
ATOM 694 C C . CYS A 1 86 ? -3.335 -7.860 -4.300 1.00 96.25 86 CYS A C 1
ATOM 696 O O . CYS A 1 86 ? -3.731 -8.978 -3.959 1.00 96.25 86 CYS A O 1
ATOM 698 N N . GLY A 1 87 ? -3.833 -7.218 -5.361 1.00 96.00 87 GLY A N 1
ATOM 699 C CA . GLY A 1 87 ? -4.974 -7.694 -6.144 1.00 96.00 87 GLY A CA 1
ATOM 700 C C . GLY A 1 87 ? -4.861 -9.172 -6.567 1.00 96.00 87 GLY A C 1
ATOM 701 O O . GLY A 1 87 ? -3.897 -9.551 -7.237 1.00 96.00 87 GLY A O 1
ATOM 702 N N . PRO A 1 88 ? -5.860 -10.030 -6.273 1.00 95.12 88 PRO A N 1
ATOM 703 C CA . PRO A 1 88 ? -5.785 -11.472 -6.550 1.00 95.12 88 PRO A CA 1
ATOM 704 C C . PRO A 1 88 ? -5.768 -11.828 -8.043 1.00 95.12 88 PRO A C 1
ATOM 706 O O . PRO A 1 88 ? -5.607 -12.995 -8.400 1.00 95.12 88 PRO A O 1
ATOM 709 N N . HIS A 1 89 ? -5.986 -10.848 -8.919 1.00 94.56 89 HIS A N 1
ATOM 710 C CA . HIS A 1 89 ? -6.093 -11.012 -10.365 1.00 94.56 89 HIS A CA 1
ATOM 711 C C . HIS A 1 89 ? -5.102 -10.130 -11.141 1.00 94.56 89 HIS A C 1
ATOM 713 O O . HIS A 1 89 ? -5.353 -9.832 -12.305 1.00 94.56 89 HIS A O 1
ATOM 719 N N . GLN A 1 90 ? -3.978 -9.741 -10.525 1.00 92.56 90 GLN A N 1
ATOM 720 C CA . GLN A 1 90 ? -2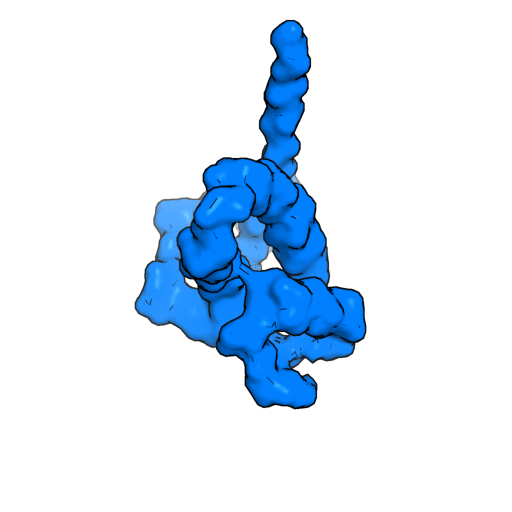.956 -8.874 -11.137 1.00 92.56 90 GLN A CA 1
ATOM 721 C C . GLN A 1 90 ? -2.498 -9.304 -12.527 1.00 92.56 90 GLN A C 1
ATOM 723 O O . GLN A 1 90 ? -2.343 -8.456 -13.396 1.00 92.56 90 GLN A O 1
ATOM 728 N N . SER A 1 91 ? -2.358 -10.606 -12.785 1.00 91.38 91 SER A N 1
ATOM 729 C CA . SER A 1 91 ? -1.934 -11.110 -14.098 1.00 91.38 91 SER A CA 1
ATOM 730 C C . SER A 1 91 ? -2.889 -10.768 -15.248 1.00 91.38 91 SER A C 1
ATOM 732 O O . SER A 1 91 ? -2.534 -10.964 -16.405 1.00 91.38 91 SER A O 1
ATOM 734 N N . ARG A 1 92 ? -4.103 -10.276 -14.959 1.00 93.81 92 ARG A N 1
ATOM 735 C CA . ARG A 1 92 ? -5.054 -9.808 -15.978 1.00 93.81 92 ARG A CA 1
ATOM 736 C C . ARG A 1 92 ? -4.773 -8.389 -16.472 1.00 93.81 92 ARG A C 1
ATOM 738 O O . ARG A 1 92 ? -5.298 -8.026 -17.515 1.00 93.81 92 ARG A O 1
ATOM 745 N N . PHE A 1 93 ? -4.019 -7.590 -15.719 1.00 93.19 93 PHE A N 1
ATOM 746 C CA . PHE A 1 93 ? -3.824 -6.164 -16.005 1.00 93.19 93 PHE A CA 1
ATOM 747 C C . PHE A 1 93 ? -2.391 -5.658 -15.773 1.00 93.19 93 PHE A C 1
ATOM 749 O O . PHE A 1 93 ? -2.090 -4.528 -16.143 1.00 93.19 93 PHE A O 1
ATOM 756 N N . LEU A 1 94 ? -1.499 -6.472 -15.197 1.00 90.38 94 LEU A N 1
ATOM 757 C CA . LEU A 1 94 ? -0.079 -6.166 -15.024 1.00 90.38 94 LEU A CA 1
ATOM 758 C C . LEU A 1 94 ? 0.801 -7.166 -15.770 1.00 90.38 94 LEU A C 1
ATOM 760 O O . LEU A 1 94 ? 0.634 -8.379 -15.641 1.00 90.38 94 LEU A O 1
ATOM 764 N N . GLN A 1 95 ? 1.785 -6.628 -16.492 1.00 89.12 95 GLN A N 1
ATOM 765 C CA . GLN A 1 95 ? 2.824 -7.373 -17.193 1.00 89.12 95 GLN A CA 1
ATOM 766 C C . GLN A 1 95 ? 4.196 -6.783 -16.853 1.00 89.12 95 GLN A C 1
ATOM 768 O O . GLN A 1 95 ? 4.373 -5.565 -16.838 1.00 89.12 95 GL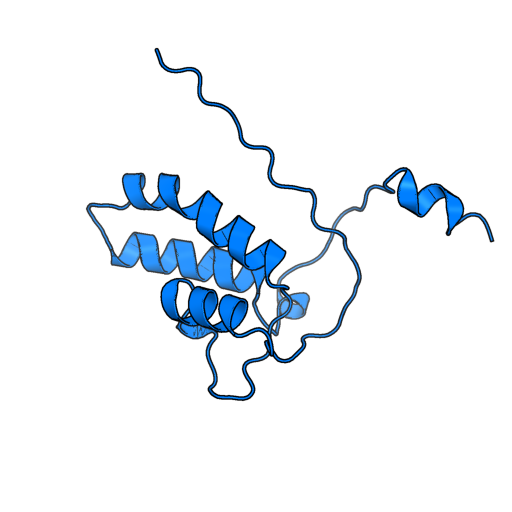N A O 1
ATOM 773 N N . SER A 1 96 ? 5.172 -7.645 -16.568 1.00 83.88 96 SER A N 1
ATOM 774 C CA . SER A 1 96 ? 6.558 -7.228 -16.360 1.00 83.88 96 SER A CA 1
ATOM 775 C C . SER A 1 96 ? 7.260 -7.045 -17.705 1.00 83.88 96 SER A C 1
ATOM 777 O O . SER A 1 96 ? 7.344 -7.997 -18.480 1.00 83.88 96 SER A O 1
ATOM 779 N N . ASN A 1 97 ? 7.824 -5.862 -17.941 1.00 88.81 97 ASN A N 1
ATOM 780 C CA . ASN A 1 97 ? 8.593 -5.565 -19.158 1.00 88.81 97 ASN A CA 1
ATOM 781 C C . ASN A 1 97 ? 10.105 -5.796 -18.996 1.00 88.81 97 ASN A C 1
ATOM 783 O O . ASN A 1 97 ? 10.855 -5.655 -19.956 1.00 88.81 97 ASN A O 1
ATOM 787 N N . GLY A 1 98 ? 10.561 -6.152 -17.794 1.00 81.88 98 GLY A N 1
ATOM 788 C CA . GLY A 1 98 ? 11.961 -6.442 -17.514 1.00 81.88 98 GLY A CA 1
ATOM 789 C C . GLY A 1 98 ? 12.169 -6.905 -16.077 1.00 81.88 98 GLY A C 1
ATOM 790 O O . GLY A 1 98 ? 11.349 -6.636 -15.199 1.00 81.88 98 GLY A O 1
ATOM 791 N N . THR A 1 99 ? 13.270 -7.615 -15.853 1.00 81.25 99 THR A N 1
ATOM 792 C CA . THR A 1 99 ? 13.713 -8.069 -14.532 1.00 81.25 99 THR A CA 1
ATOM 793 C C . THR A 1 99 ? 15.215 -7.890 -14.422 1.00 81.25 99 THR A C 1
ATOM 795 O O . THR A 1 99 ? 15.942 -8.230 -15.355 1.00 81.25 99 THR A O 1
ATOM 798 N N . GLU A 1 100 ? 15.682 -7.440 -13.265 1.00 82.50 100 GLU A N 1
ATOM 799 C CA . GLU A 1 100 ? 17.106 -7.399 -12.952 1.00 82.50 100 GLU A CA 1
ATOM 800 C C . GLU A 1 100 ? 17.472 -8.571 -12.042 1.00 82.50 100 GLU A C 1
ATOM 802 O O . GLU A 1 100 ? 16.778 -8.878 -11.068 1.00 82.50 100 GLU A O 1
ATOM 807 N N . VAL A 1 101 ? 18.571 -9.252 -12.364 1.00 80.31 101 VAL A N 1
ATOM 808 C CA . VAL A 1 101 ? 19.079 -10.342 -11.530 1.00 80.31 101 VAL A CA 1
ATOM 809 C C . VAL A 1 101 ? 19.843 -9.729 -10.368 1.00 80.31 101 VAL A C 1
ATOM 811 O O . VAL A 1 101 ? 20.929 -9.174 -10.543 1.00 80.31 101 VAL A O 1
ATOM 814 N N . THR A 1 102 ? 19.293 -9.856 -9.164 1.00 76.31 102 THR A N 1
ATOM 815 C CA . THR A 1 102 ? 20.007 -9.452 -7.954 1.00 76.31 102 THR A CA 1
ATOM 816 C C . THR A 1 102 ? 21.241 -10.343 -7.744 1.00 76.31 102 THR A C 1
ATOM 818 O O . THR A 1 102 ? 21.212 -11.532 -8.086 1.00 76.31 102 THR A O 1
ATOM 821 N N . PRO A 1 103 ? 22.334 -9.823 -7.150 1.00 70.44 103 PRO A N 1
ATOM 822 C CA . PRO A 1 103 ? 23.566 -10.588 -6.925 1.00 70.44 103 PRO A CA 1
ATOM 823 C C . PRO A 1 103 ? 23.348 -11.922 -6.190 1.00 70.44 103 PRO A C 1
ATOM 825 O O . PRO A 1 103 ? 24.049 -12.892 -6.466 1.00 70.44 103 PRO A O 1
ATOM 828 N N . ALA A 1 104 ? 22.329 -11.995 -5.325 1.00 64.00 104 ALA A N 1
ATOM 829 C CA . ALA A 1 104 ? 21.929 -13.203 -4.604 1.00 64.00 104 ALA A CA 1
ATOM 830 C C . ALA A 1 104 ? 21.431 -14.346 -5.519 1.00 64.00 104 ALA A C 1
ATOM 832 O O . ALA A 1 104 ? 21.658 -15.511 -5.212 1.00 64.00 104 ALA A O 1
ATOM 833 N N . ASN A 1 105 ? 20.818 -14.038 -6.670 1.00 57.22 105 ASN A N 1
ATOM 834 C CA . ASN A 1 105 ? 20.286 -15.032 -7.619 1.00 57.22 105 ASN A CA 1
ATOM 835 C C . ASN A 1 105 ? 21.255 -15.365 -8.770 1.00 57.22 105 ASN A C 1
ATOM 837 O O . ASN A 1 105 ? 20.989 -16.260 -9.576 1.00 57.22 105 ASN A O 1
ATOM 841 N N . LYS A 1 106 ? 22.414 -14.695 -8.840 1.00 53.19 106 LYS A N 1
ATOM 842 C CA . LYS A 1 106 ? 23.467 -14.983 -9.831 1.00 53.19 106 LYS A CA 1
ATOM 843 C C . LYS A 1 106 ? 24.077 -16.384 -9.653 1.00 53.19 106 LYS A C 1
ATOM 845 O O . LYS A 1 106 ? 24.665 -16.916 -10.588 1.00 53.19 106 LYS A O 1
ATOM 850 N N . GLN A 1 107 ? 23.915 -16.974 -8.466 1.00 48.53 107 GLN A N 1
ATOM 851 C CA . GLN A 1 107 ? 24.374 -18.326 -8.133 1.00 48.53 107 GLN A CA 1
ATOM 852 C C . GLN A 1 107 ? 23.373 -19.429 -8.524 1.00 48.53 107 GLN A C 1
ATOM 854 O O . GLN A 1 107 ? 23.767 -20.584 -8.606 1.00 48.53 107 GLN A O 1
ATOM 859 N N . LEU A 1 108 ? 22.103 -19.097 -8.804 1.00 52.78 108 LEU A N 1
ATOM 860 C CA . LEU A 1 108 ? 21.047 -20.081 -9.108 1.00 52.78 108 LEU A CA 1
ATOM 861 C C . LEU A 1 108 ? 20.698 -20.175 -10.608 1.00 52.78 108 LEU A C 1
ATOM 863 O O . LEU A 1 108 ? 19.911 -21.022 -11.005 1.00 52.78 108 LEU A O 1
ATOM 867 N N . SER A 1 109 ? 21.277 -19.309 -11.444 1.00 47.59 109 SER A N 1
ATOM 868 C CA . SER A 1 109 ? 21.109 -19.302 -12.912 1.00 47.59 109 SER A CA 1
ATOM 869 C C . SER A 1 109 ? 22.330 -19.848 -13.669 1.00 47.59 109 SER A C 1
ATOM 871 O O . SER A 1 109 ? 22.397 -19.748 -14.891 1.00 47.59 109 SER A O 1
ATOM 873 N N . LYS A 1 110 ? 23.309 -20.414 -12.947 1.00 42.75 110 LYS A N 1
ATOM 874 C CA . LYS A 1 110 ? 24.523 -21.044 -13.497 1.00 42.75 110 LYS A CA 1
ATOM 875 C C . LYS A 1 110 ? 24.481 -22.581 -13.503 1.00 42.75 110 LYS A C 1
ATOM 877 O O . LYS A 1 110 ? 25.540 -23.201 -13.572 1.00 42.75 110 LYS A O 1
ATOM 882 N N . GLN A 1 111 ? 23.298 -23.189 -13.444 1.00 38.25 111 GLN A N 1
ATOM 883 C CA . GLN A 1 111 ?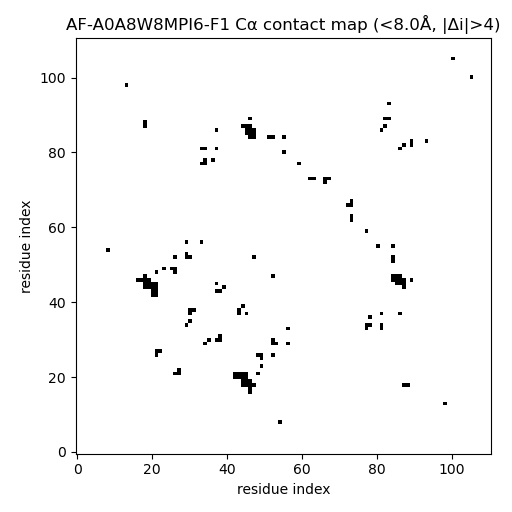 23.138 -24.635 -13.607 1.00 38.25 111 GLN A CA 1
ATOM 884 C C . GLN A 1 111 ? 22.122 -24.955 -14.693 1.00 38.25 111 GLN A C 1
ATOM 886 O O . GLN A 1 111 ? 21.073 -24.275 -14.717 1.00 38.25 111 GLN A O 1
#

pLDDT: mean 84.45, std 18.62, range [34.81, 98.0]

Solvent-accessible surface area (backbone atoms only — not comparable to full-atom values): 7058 Å² total; per-residue (Å²): 135,82,81,80,76,80,77,79,74,81,81,79,81,90,64,98,67,74,57,40,66,64,80,50,69,67,43,48,50,50,35,59,73,63,30,49,94,61,62,67,63,95,67,22,47,22,56,48,56,52,69,57,49,52,51,50,58,67,61,42,61,61,58,46,64,77,26,67,92,37,64,68,61,39,50,53,52,38,45,53,51,36,42,74,57,29,31,63,61,38,81,80,82,55,81,83,93,76,84,81,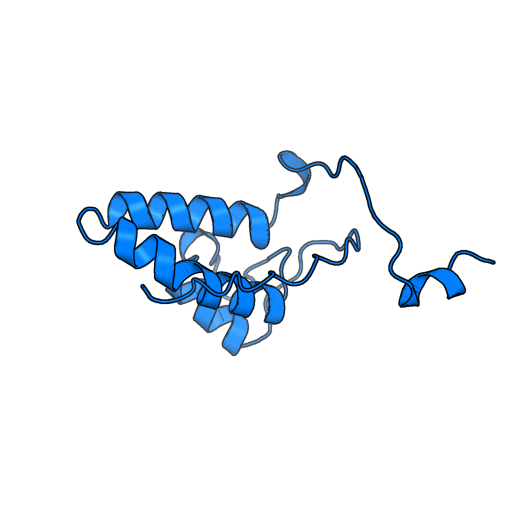83,51,81,84,52,62,74,73,72,75,117

Foldseek 3Di:
DDPPPPPPQPDDDDDVDAWAFQPDPQQVVLCVVQPVVQPPDRRRTWPAHPVLSVSLVVVLPVVCVVCVVPVVVSNVVSNVVCCCHINNPCVVPDDDPDDDDDPVCVVVVPD